Protein AF-A0A3C0WEZ3-F1 (afdb_monomer_lite)

Structure (mmCIF, N/CA/C/O backbone):
data_AF-A0A3C0WEZ3-F1
#
_entry.id   AF-A0A3C0WEZ3-F1
#
loop_
_atom_site.group_PDB
_atom_site.id
_atom_site.type_symbol
_atom_site.label_atom_id
_atom_site.label_alt_id
_atom_site.label_comp_id
_atom_site.label_asym_id
_atom_site.label_entity_id
_atom_site.label_seq_id
_atom_site.pdbx_PDB_ins_code
_atom_site.Cartn_x
_atom_site.Cartn_y
_atom_site.Cartn_z
_atom_site.occupancy
_atom_site.B_iso_or_equiv
_atom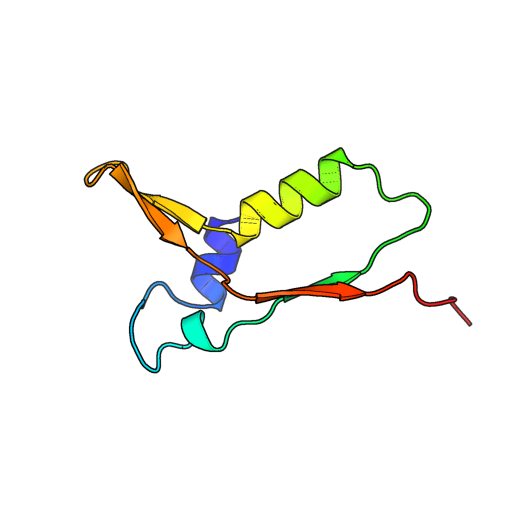_site.auth_seq_id
_atom_site.auth_comp_id
_atom_site.auth_asym_id
_atom_site.auth_atom_id
_atom_site.pdbx_PDB_model_num
ATOM 1 N N . MET A 1 1 ? -7.583 -7.404 -4.461 1.00 59.75 1 MET A N 1
ATOM 2 C CA . MET A 1 1 ? -6.249 -7.353 -3.826 1.00 59.75 1 MET A CA 1
ATOM 3 C C . MET A 1 1 ? -6.314 -6.770 -2.418 1.00 59.75 1 MET A C 1
ATOM 5 O O . MET A 1 1 ? -6.150 -7.532 -1.487 1.00 59.75 1 MET A O 1
ATOM 9 N N . ASN A 1 2 ? -6.666 -5.493 -2.227 1.00 71.19 2 ASN A N 1
ATOM 10 C CA . ASN A 1 2 ? -6.711 -4.864 -0.894 1.00 71.19 2 ASN A CA 1
ATOM 11 C C . ASN A 1 2 ? -7.579 -5.614 0.152 1.00 71.19 2 ASN A C 1
ATOM 13 O O . ASN A 1 2 ? -7.119 -5.855 1.261 1.00 71.19 2 ASN A O 1
ATOM 17 N N . ARG A 1 3 ? -8.771 -6.103 -0.230 1.00 73.81 3 ARG A N 1
ATOM 18 C CA . ARG A 1 3 ? -9.637 -6.916 0.653 1.00 73.81 3 ARG A CA 1
ATOM 19 C C . ARG A 1 3 ? -8.976 -8.208 1.156 1.00 73.81 3 ARG A C 1
ATOM 21 O O . ARG A 1 3 ? -9.231 -8.611 2.279 1.00 73.81 3 ARG A O 1
ATOM 28 N N . TYR A 1 4 ? -8.151 -8.849 0.330 1.00 78.25 4 TYR A N 1
ATOM 29 C CA . TYR A 1 4 ? -7.447 -10.076 0.714 1.00 78.25 4 TYR A CA 1
ATOM 30 C C . TYR A 1 4 ? -6.390 -9.774 1.784 1.00 78.25 4 TYR A C 1
ATOM 32 O O . TYR A 1 4 ? -6.336 -10.436 2.808 1.00 78.25 4 TYR A O 1
ATOM 40 N N . ILE A 1 5 ? -5.633 -8.690 1.605 1.00 75.25 5 ILE A N 1
ATOM 41 C CA . ILE A 1 5 ? -4.614 -8.254 2.571 1.00 75.25 5 ILE A CA 1
ATOM 42 C C . ILE A 1 5 ? -5.254 -7.872 3.917 1.00 75.25 5 ILE A C 1
ATOM 44 O O . ILE A 1 5 ? -4.721 -8.187 4.972 1.00 75.25 5 ILE A O 1
ATOM 48 N N . GLN A 1 6 ? -6.440 -7.260 3.892 1.00 76.06 6 GLN A N 1
ATOM 49 C CA . GLN A 1 6 ? -7.207 -6.962 5.1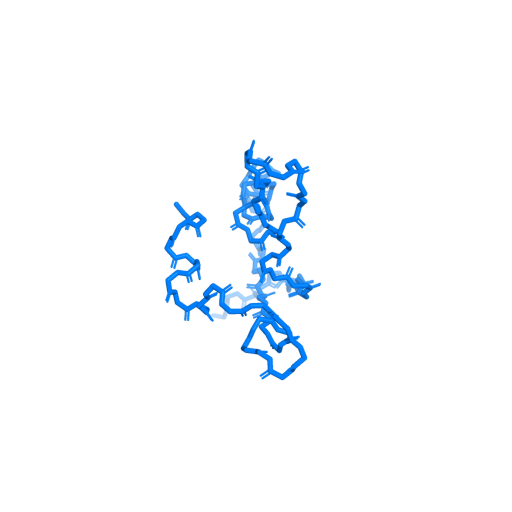07 1.00 76.06 6 GLN A CA 1
ATOM 50 C C . GLN A 1 6 ? -7.672 -8.214 5.863 1.00 76.06 6 GLN A C 1
ATOM 52 O O . GLN A 1 6 ? -7.782 -8.173 7.084 1.00 76.06 6 GLN A O 1
ATOM 57 N N . GLN A 1 7 ? -7.963 -9.311 5.161 1.00 78.44 7 GLN A N 1
ATOM 58 C CA . GLN A 1 7 ? -8.347 -10.574 5.799 1.00 78.44 7 GLN A CA 1
ATOM 59 C C . GLN A 1 7 ? -7.158 -11.242 6.492 1.00 78.44 7 GLN A C 1
ATOM 61 O O . GLN A 1 7 ? -7.335 -11.799 7.568 1.00 78.44 7 GLN A O 1
ATOM 66 N N . GLU A 1 8 ? -5.965 -11.136 5.906 1.00 78.50 8 GLU A N 1
ATOM 67 C CA . GLU A 1 8 ? -4.738 -11.706 6.470 1.00 78.50 8 GLU A CA 1
ATOM 68 C C . GLU A 1 8 ? -4.225 -10.921 7.688 1.00 78.50 8 GLU A C 1
ATOM 70 O O . GLU A 1 8 ? -3.794 -11.516 8.670 1.00 78.50 8 GLU A O 1
ATOM 75 N N . ILE A 1 9 ? -4.281 -9.584 7.647 1.00 73.88 9 ILE A N 1
ATOM 76 C CA . ILE A 1 9 ? -3.750 -8.715 8.719 1.00 73.88 9 ILE A CA 1
ATOM 77 C C . ILE A 1 9 ? -4.793 -8.462 9.821 1.00 73.88 9 ILE A C 1
ATOM 79 O O . ILE A 1 9 ? -4.443 -8.181 10.968 1.00 73.88 9 ILE A O 1
ATOM 83 N N . GLY A 1 10 ? -6.079 -8.577 9.487 1.00 70.69 10 GLY A N 1
ATOM 84 C CA . GLY A 1 10 ? -7.182 -8.168 10.348 1.00 70.69 10 GLY A CA 1
ATOM 85 C C . GLY A 1 10 ? -7.539 -6.686 10.183 1.00 70.69 10 GLY A C 1
ATOM 86 O O . GLY A 1 10 ? -6.760 -5.865 9.695 1.00 70.69 10 GLY A O 1
ATOM 87 N N . LEU A 1 11 ? -8.771 -6.344 10.568 1.00 68.88 11 LEU A N 1
ATOM 88 C CA . LEU A 1 11 ? -9.306 -4.979 10.470 1.00 68.88 11 LEU A CA 1
ATOM 89 C C . LEU A 1 11 ? -9.114 -4.162 11.755 1.00 68.88 11 LEU A C 1
ATOM 91 O O . LEU A 1 11 ? -9.308 -2.945 11.721 1.00 68.88 11 LEU A O 1
ATOM 95 N N . ASP A 1 12 ? -8.719 -4.810 12.853 1.00 68.50 12 ASP A N 1
ATOM 96 C CA . ASP A 1 12 ? -8.523 -4.172 14.151 1.00 68.50 12 ASP A CA 1
AT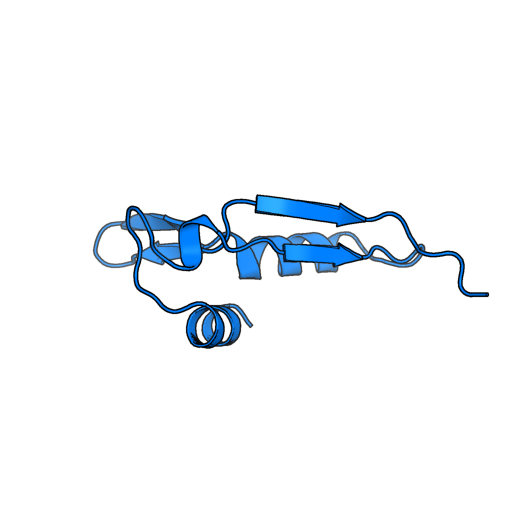OM 97 C C . ASP A 1 12 ? -7.351 -3.187 14.073 1.00 68.50 12 ASP A C 1
ATOM 99 O O . ASP A 1 12 ? -6.203 -3.563 13.837 1.00 68.50 12 ASP A O 1
ATOM 103 N N . GLY A 1 13 ? -7.658 -1.898 14.216 1.00 63.19 13 GLY A N 1
ATOM 104 C CA . GLY A 1 13 ? -6.682 -0.815 14.273 1.00 63.19 13 GLY A CA 1
ATOM 105 C C . GLY A 1 13 ? -6.622 -0.234 15.680 1.00 63.19 13 GLY A C 1
ATOM 106 O O . GLY A 1 13 ? -7.659 0.061 16.273 1.00 63.19 13 GLY A O 1
ATOM 107 N N . GLY A 1 14 ? -5.416 -0.071 16.217 1.00 65.00 14 GLY A N 1
ATOM 108 C CA . GLY A 1 14 ? -5.186 0.513 17.538 1.00 65.00 14 GLY A CA 1
ATOM 109 C C . GLY A 1 14 ? -3.838 0.101 18.141 1.00 65.00 14 GLY A C 1
ATOM 110 O O . GLY A 1 14 ? -3.159 -0.757 17.572 1.00 65.00 14 GLY A O 1
ATOM 111 N N . PRO A 1 15 ? -3.446 0.691 19.283 1.00 57.59 15 PRO A N 1
ATOM 112 C CA . PRO A 1 15 ? -2.189 0.365 19.955 1.00 57.59 15 PRO A CA 1
ATOM 113 C C . PRO A 1 15 ? -2.111 -1.131 20.297 1.00 57.59 15 PRO A C 1
ATOM 115 O O . PRO A 1 15 ? -3.006 -1.660 20.958 1.00 57.59 15 PRO A O 1
ATOM 118 N N . GLY A 1 16 ? -1.060 -1.815 19.842 1.00 66.38 16 GLY A N 1
ATOM 119 C CA . GLY A 1 16 ? -0.861 -3.258 20.021 1.00 66.38 16 GLY A CA 1
ATOM 120 C C . GLY A 1 16 ? -1.575 -4.149 18.997 1.00 66.38 16 GLY A C 1
ATOM 121 O O . GLY A 1 16 ? -1.557 -5.372 19.141 1.00 66.38 16 GLY A O 1
ATOM 122 N N . SER A 1 17 ? -2.205 -3.571 17.970 1.00 71.25 17 SER A N 1
ATOM 123 C CA . SER A 1 17 ? -2.807 -4.339 16.873 1.00 71.25 17 SER A CA 1
ATOM 124 C C . SER A 1 17 ? -1.747 -4.934 15.940 1.00 71.25 17 SER A C 1
ATOM 126 O O . SER A 1 17 ? -0.670 -4.368 15.750 1.00 71.25 17 SER A O 1
ATOM 128 N N . ALA A 1 18 ? -2.081 -6.049 15.281 1.00 69.19 18 ALA A N 1
ATOM 129 C CA . ALA A 1 18 ? -1.229 -6.660 14.253 1.00 69.19 18 ALA A CA 1
ATOM 130 C C . ALA A 1 18 ? -0.903 -5.694 13.096 1.00 69.19 18 ALA A C 1
ATOM 132 O O . ALA A 1 18 ? 0.098 -5.852 12.406 1.00 69.19 18 ALA A O 1
ATOM 133 N N . ARG A 1 19 ? -1.732 -4.665 12.908 1.00 70.81 19 ARG A N 1
ATOM 134 C CA . ARG A 1 19 ? -1.583 -3.622 11.895 1.00 70.81 19 ARG A CA 1
ATOM 135 C C . ARG A 1 19 ? -0.428 -2.654 12.179 1.00 70.81 19 ARG A C 1
ATOM 137 O O . ARG A 1 19 ? 0.221 -2.208 11.242 1.00 70.81 19 ARG A O 1
ATOM 144 N N . GLU A 1 20 ? -0.150 -2.367 13.452 1.00 71.06 20 GLU A N 1
ATOM 145 C CA . GLU A 1 20 ? 0.955 -1.489 13.885 1.00 71.06 20 GLU A CA 1
ATOM 146 C C . GLU A 1 20 ? 2.328 -2.139 13.642 1.00 71.06 20 GLU A C 1
ATOM 148 O O . GLU A 1 20 ? 3.325 -1.475 13.347 1.00 71.06 20 GLU A O 1
ATOM 153 N N . THR A 1 21 ? 2.384 -3.468 13.742 1.00 74.62 21 THR A N 1
ATOM 154 C CA . THR A 1 21 ? 3.605 -4.255 13.531 1.00 74.62 21 THR A CA 1
ATOM 155 C C . THR A 1 21 ? 3.706 -4.849 12.129 1.00 74.62 21 THR A C 1
ATOM 157 O O . THR A 1 21 ? 4.752 -5.401 11.789 1.00 74.62 21 THR A O 1
ATOM 160 N N . ALA A 1 22 ? 2.660 -4.724 11.308 1.00 77.06 22 ALA A N 1
ATOM 161 C CA . ALA A 1 22 ? 2.655 -5.221 9.943 1.00 77.06 22 ALA A CA 1
ATOM 162 C C . ALA A 1 22 ? 3.686 -4.470 9.091 1.00 77.06 22 ALA A C 1
ATOM 164 O O . ALA A 1 22 ? 3.649 -3.246 8.948 1.00 77.06 22 ALA A O 1
ATOM 165 N N . GLU A 1 23 ? 4.586 -5.231 8.479 1.00 78.88 23 GLU A N 1
ATOM 166 C CA . GLU A 1 23 ? 5.566 -4.739 7.519 1.00 78.88 23 GLU A CA 1
ATOM 167 C C . GLU A 1 23 ? 5.393 -5.509 6.213 1.00 78.88 23 GLU A C 1
ATOM 169 O O . GLU A 1 23 ? 5.176 -6.722 6.222 1.00 78.88 23 GLU A O 1
ATOM 174 N N . ILE A 1 24 ? 5.496 -4.806 5.084 1.00 80.56 24 ILE A N 1
ATOM 175 C CA . ILE A 1 24 ? 5.556 -5.453 3.775 1.00 80.56 24 ILE A CA 1
ATOM 176 C C . ILE A 1 24 ? 6.863 -5.123 3.071 1.00 80.56 24 ILE A C 1
ATOM 178 O O . ILE A 1 24 ? 7.288 -3.966 2.996 1.00 80.56 24 ILE A O 1
ATOM 182 N N . GLU A 1 25 ? 7.482 -6.165 2.532 1.00 79.38 25 GLU A N 1
ATOM 183 C CA . GLU A 1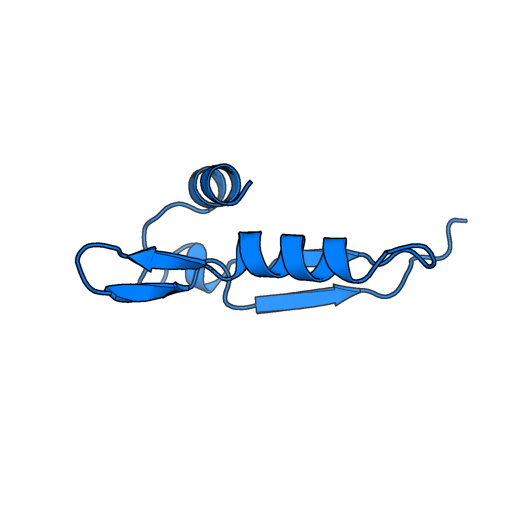 25 ? 8.642 -6.060 1.665 1.00 79.38 25 GLU A CA 1
ATOM 184 C C . GLU A 1 25 ? 8.202 -6.237 0.210 1.00 79.38 25 GLU A C 1
ATOM 186 O O . GLU A 1 25 ? 7.543 -7.218 -0.140 1.00 79.38 25 GLU A O 1
ATOM 191 N N . ILE A 1 26 ? 8.557 -5.273 -0.637 1.00 77.94 26 ILE A N 1
ATOM 192 C CA . ILE A 1 26 ? 8.287 -5.321 -2.074 1.00 77.94 26 ILE A CA 1
ATOM 193 C C . ILE A 1 26 ? 9.625 -5.498 -2.791 1.00 77.94 26 ILE A C 1
ATOM 195 O O . ILE A 1 26 ? 10.446 -4.579 -2.813 1.00 77.94 26 ILE A O 1
ATOM 199 N N . GLY A 1 27 ? 9.822 -6.681 -3.377 1.00 71.56 27 GLY A N 1
ATOM 200 C CA . GLY A 1 27 ? 10.974 -6.986 -4.223 1.00 71.56 27 GLY A CA 1
ATOM 201 C C . GLY A 1 27 ? 10.810 -6.386 -5.617 1.00 71.56 27 GLY A C 1
ATOM 202 O O . GLY A 1 27 ? 9.734 -6.476 -6.215 1.00 71.56 27 GLY A O 1
ATOM 203 N N . PHE A 1 28 ? 11.867 -5.755 -6.123 1.00 71.25 28 PHE A N 1
ATOM 204 C CA . PHE A 1 28 ? 11.872 -5.143 -7.449 1.00 71.25 28 PHE A CA 1
ATOM 205 C C . PHE A 1 28 ? 12.578 -6.035 -8.465 1.00 71.25 28 PHE A C 1
ATOM 207 O O . PHE A 1 28 ? 13.636 -6.585 -8.190 1.00 71.25 28 PHE A O 1
ATOM 214 N N . ASP A 1 29 ? 11.991 -6.134 -9.652 1.00 72.81 29 ASP A N 1
ATOM 215 C CA . ASP A 1 29 ? 12.610 -6.714 -10.843 1.00 72.81 29 ASP A CA 1
ATOM 216 C C . ASP A 1 29 ? 13.115 -5.563 -11.733 1.00 72.81 29 ASP A C 1
ATOM 218 O O . ASP A 1 29 ? 12.503 -4.490 -11.775 1.00 72.81 29 ASP A O 1
ATOM 222 N N . PHE A 1 30 ? 14.206 -5.773 -12.469 1.00 64.12 30 PHE A N 1
ATOM 223 C CA . PHE A 1 30 ? 14.701 -4.837 -13.482 1.00 64.12 30 PHE A CA 1
ATOM 224 C C . PHE A 1 30 ? 13.643 -4.466 -14.534 1.00 64.12 30 PHE A C 1
ATOM 226 O O . PHE A 1 30 ? 13.644 -3.344 -15.040 1.00 64.12 30 PHE A O 1
ATOM 233 N N . ASN A 1 31 ? 12.704 -5.367 -14.831 1.00 74.06 31 ASN A N 1
ATOM 234 C CA . ASN A 1 31 ? 11.586 -5.133 -15.747 1.00 74.06 31 ASN A CA 1
ATOM 235 C C . ASN A 1 31 ? 10.304 -4.632 -15.058 1.00 74.06 31 ASN A C 1
ATOM 237 O O . ASN A 1 31 ? 9.251 -4.525 -15.704 1.00 74.06 31 ASN A O 1
ATOM 241 N N . LEU A 1 32 ? 10.344 -4.320 -13.758 1.00 73.69 32 LEU A N 1
ATOM 242 C CA . LEU A 1 32 ? 9.158 -3.893 -13.025 1.00 73.69 32 LEU A CA 1
ATOM 243 C C . LEU A 1 32 ? 8.668 -2.528 -13.530 1.00 73.69 32 LEU A C 1
ATOM 245 O O . LEU A 1 32 ? 9.282 -1.483 -13.317 1.00 73.69 32 LEU A O 1
ATOM 249 N N . LYS A 1 33 ? 7.506 -2.520 -14.193 1.00 72.75 33 LYS A N 1
ATOM 250 C CA . LYS A 1 33 ? 6.891 -1.273 -14.669 1.00 72.75 33 LYS A CA 1
ATOM 251 C C . LYS A 1 33 ? 6.306 -0.484 -13.500 1.00 72.75 33 LYS A C 1
ATOM 253 O O . LYS A 1 33 ? 5.580 -1.045 -12.679 1.00 72.75 33 LYS A O 1
ATOM 258 N N . TYR A 1 34 ? 6.505 0.833 -13.520 1.00 67.00 34 TYR A N 1
ATOM 259 C CA . TYR A 1 34 ? 6.003 1.792 -12.527 1.00 67.00 34 TYR A CA 1
ATOM 260 C C . TYR A 1 34 ? 4.526 1.587 -12.135 1.00 67.00 34 TYR A C 1
ATOM 262 O O . TYR A 1 34 ? 4.170 1.663 -10.962 1.00 67.00 34 TYR A O 1
ATOM 270 N N . THR A 1 35 ? 3.657 1.250 -13.094 1.00 73.19 35 TH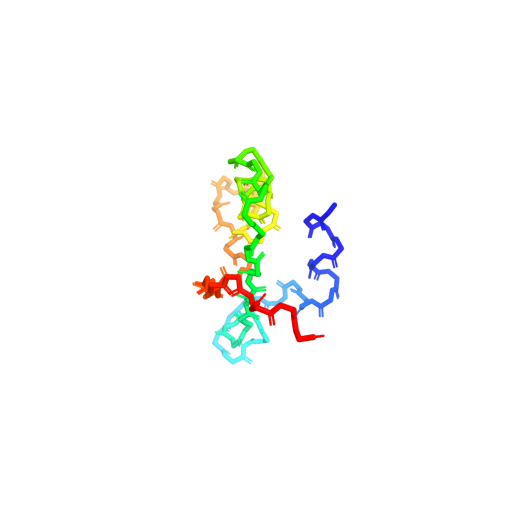R A N 1
ATOM 271 C CA . THR A 1 35 ? 2.225 1.012 -12.845 1.00 73.19 35 THR A CA 1
ATOM 272 C C . THR A 1 35 ? 1.963 -0.117 -11.840 1.00 73.19 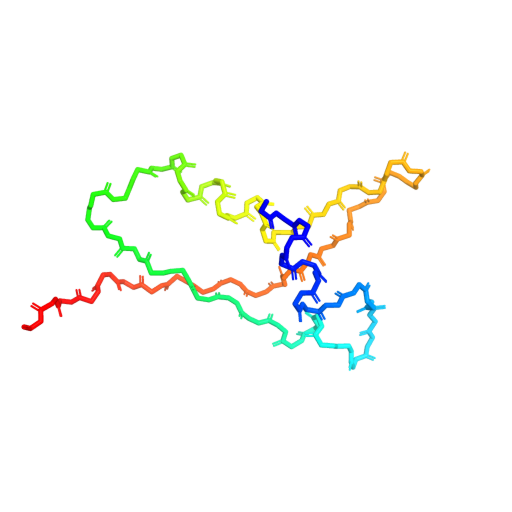35 THR A C 1
ATOM 274 O O . THR A 1 35 ? 1.031 -0.018 -11.044 1.00 73.19 35 THR A O 1
ATOM 277 N N . HIS A 1 36 ? 2.791 -1.166 -11.826 1.00 78.62 36 HIS A N 1
ATOM 278 C CA . HIS A 1 36 ? 2.639 -2.282 -10.885 1.00 78.62 36 HIS A CA 1
ATOM 279 C C . HIS A 1 36 ? 3.041 -1.880 -9.464 1.00 78.62 36 HIS A C 1
ATOM 281 O O . HIS A 1 36 ? 2.382 -2.281 -8.508 1.00 78.62 36 HIS A O 1
ATOM 287 N N . VAL A 1 37 ? 4.054 -1.021 -9.330 1.00 78.25 37 VAL A N 1
ATOM 288 C CA . VAL A 1 37 ? 4.501 -0.473 -8.041 1.00 78.25 37 VAL A CA 1
ATOM 289 C C . VAL A 1 37 ? 3.396 0.358 -7.404 1.00 78.25 37 VAL A C 1
ATOM 291 O O . VAL A 1 37 ? 3.034 0.134 -6.252 1.00 78.25 37 VAL A O 1
ATOM 294 N N . ILE A 1 38 ? 2.807 1.279 -8.170 1.00 81.00 38 ILE A N 1
ATOM 295 C CA . ILE A 1 38 ? 1.715 2.124 -7.678 1.00 81.00 38 ILE A CA 1
ATOM 296 C C . ILE A 1 38 ? 0.496 1.282 -7.303 1.00 81.00 38 ILE A C 1
ATOM 298 O O . ILE A 1 38 ? -0.128 1.543 -6.276 1.00 81.00 38 ILE A O 1
ATOM 302 N N . GLY A 1 39 ? 0.179 0.243 -8.080 1.00 81.25 39 GLY A N 1
ATOM 303 C CA . GLY A 1 39 ? -0.897 -0.688 -7.746 1.00 81.25 39 GLY A CA 1
ATOM 304 C C . GLY A 1 39 ? -0.642 -1.443 -6.439 1.00 81.25 39 GLY A C 1
ATOM 305 O O . GLY A 1 39 ? -1.543 -1.535 -5.606 1.00 81.25 39 GLY A O 1
ATOM 306 N N . ALA A 1 40 ? 0.584 -1.931 -6.232 1.00 80.00 40 ALA A N 1
ATOM 307 C CA . ALA A 1 40 ? 0.981 -2.630 -5.013 1.00 80.00 40 ALA A CA 1
ATOM 308 C C . ALA A 1 40 ? 0.916 -1.711 -3.787 1.00 80.00 40 ALA A C 1
ATOM 310 O O . ALA A 1 40 ? 0.256 -2.063 -2.813 1.00 80.00 40 ALA A O 1
ATOM 311 N N . ILE A 1 41 ? 1.503 -0.510 -3.871 1.00 81.81 41 ILE A N 1
ATOM 312 C CA . ILE A 1 41 ? 1.449 0.507 -2.809 1.00 81.81 41 ILE A CA 1
ATOM 313 C C . ILE A 1 41 ? -0.008 0.842 -2.486 1.00 81.81 41 ILE A C 1
ATOM 315 O O . ILE A 1 41 ? -0.434 0.721 -1.343 1.00 81.81 41 ILE A O 1
ATOM 319 N N . THR A 1 42 ? -0.816 1.157 -3.500 1.00 82.62 42 THR A N 1
ATOM 320 C CA . THR A 1 42 ? -2.240 1.478 -3.314 1.00 82.62 42 THR A CA 1
ATOM 321 C C . THR A 1 42 ? -3.001 0.336 -2.637 1.00 82.62 42 THR A C 1
ATOM 323 O O . THR A 1 42 ? -3.872 0.573 -1.803 1.00 82.62 42 THR A O 1
ATOM 326 N N . ALA A 1 43 ? -2.669 -0.917 -2.959 1.00 80.69 43 ALA A N 1
ATOM 327 C CA . ALA A 1 43 ? -3.306 -2.078 -2.355 1.00 80.69 43 ALA A CA 1
ATOM 328 C C . ALA A 1 43 ? -2.951 -2.270 -0.871 1.00 80.69 43 ALA A C 1
ATOM 330 O O . ALA A 1 43 ? -3.747 -2.894 -0.169 1.00 80.69 43 ALA A O 1
ATOM 331 N N . VAL A 1 44 ? -1.819 -1.739 -0.394 1.00 80.56 44 VAL A N 1
ATOM 332 C CA . VAL A 1 44 ? -1.337 -1.902 0.992 1.00 80.56 44 VAL A CA 1
ATOM 333 C C . VAL A 1 44 ? -1.421 -0.637 1.841 1.00 80.56 44 VAL A C 1
ATOM 335 O O . VAL A 1 44 ? -1.386 -0.736 3.061 1.00 80.56 44 VAL A O 1
ATOM 338 N N . SER A 1 45 ? -1.569 0.547 1.242 1.00 78.06 45 SER A N 1
ATOM 339 C CA . SER A 1 45 ? -1.587 1.808 1.992 1.00 78.06 45 SER A CA 1
ATOM 340 C C . SER A 1 45 ? -2.846 1.990 2.831 1.00 78.06 45 SER A C 1
ATOM 342 O O . SER A 1 45 ? -2.766 2.551 3.916 1.00 78.06 45 SER A O 1
ATOM 344 N N . GLY A 1 46 ? -4.010 1.521 2.376 1.00 77.00 46 GLY A N 1
ATOM 345 C CA . GLY A 1 46 ? -5.260 1.686 3.120 1.00 77.00 46 GLY A CA 1
ATOM 346 C C . GLY A 1 46 ? -6.469 1.973 2.246 1.00 77.00 46 GLY A C 1
ATOM 347 O O . GLY A 1 46 ? -6.377 2.051 1.023 1.00 77.00 46 GLY A O 1
ATOM 348 N N . THR A 1 47 ? -7.624 2.128 2.887 1.00 78.88 47 THR A N 1
ATOM 349 C CA . THR A 1 47 ? -8.885 2.460 2.210 1.00 78.88 47 THR A CA 1
ATOM 350 C C . THR A 1 47 ? -9.518 3.681 2.835 1.00 78.88 47 THR A C 1
ATOM 352 O O . THR A 1 47 ? -9.448 3.873 4.047 1.00 78.88 47 THR A O 1
ATOM 355 N N . LYS A 1 48 ? -10.192 4.480 2.012 1.00 81.38 48 LYS A N 1
ATOM 356 C CA . LYS A 1 48 ? -11.041 5.559 2.503 1.00 81.38 48 LYS A CA 1
ATOM 357 C C . LYS A 1 48 ? -12.354 4.979 3.033 1.00 81.38 48 LYS A C 1
ATOM 359 O O . LYS A 1 48 ? -13.052 4.285 2.291 1.00 81.38 48 LYS A O 1
ATOM 364 N N . ASP A 1 49 ? -12.692 5.268 4.284 1.00 79.75 49 ASP A N 1
ATOM 365 C CA . ASP A 1 49 ? -14.015 4.995 4.838 1.00 79.75 49 ASP A CA 1
ATOM 366 C C . ASP A 1 49 ? -15.025 5.915 4.136 1.00 79.75 49 ASP A C 1
ATOM 368 O O . ASP A 1 49 ? -14.928 7.142 4.184 1.00 79.75 49 ASP A O 1
ATOM 372 N N . GLN A 1 50 ? -15.988 5.331 3.424 1.00 81.56 50 GLN A N 1
ATOM 373 C CA . GLN A 1 50 ? -16.981 6.100 2.667 1.00 81.56 50 GLN A CA 1
ATOM 374 C C . GLN A 1 50 ? -17.992 6.826 3.564 1.00 81.56 50 GLN A C 1
ATOM 376 O O . GLN A 1 50 ? -18.632 7.775 3.117 1.00 81.56 50 GLN A O 1
ATOM 381 N N . ARG A 1 51 ? -18.141 6.395 4.818 1.00 82.19 51 ARG A N 1
ATOM 382 C CA . ARG A 1 51 ? -19.072 6.953 5.796 1.00 82.19 51 ARG A CA 1
ATOM 383 C C . ARG A 1 51 ? -18.438 8.096 6.583 1.00 82.19 51 ARG A C 1
ATOM 385 O O . ARG A 1 51 ? -19.100 9.106 6.791 1.00 82.19 51 ARG A O 1
ATOM 392 N N . THR A 1 52 ? -17.181 7.953 7.006 1.00 84.25 52 THR A N 1
ATOM 393 C CA . THR A 1 52 ? -16.475 8.993 7.785 1.00 84.25 52 THR A CA 1
ATOM 394 C C . THR A 1 52 ? -15.586 9.895 6.928 1.00 84.25 52 THR A C 1
ATOM 396 O O . THR A 1 52 ? -15.166 10.950 7.388 1.00 84.25 52 THR A O 1
ATOM 399 N N . ASN A 1 53 ? -15.342 9.533 5.662 1.00 82.00 53 ASN A N 1
ATOM 400 C CA . ASN A 1 53 ? -14.354 10.152 4.768 1.00 82.00 53 ASN A CA 1
ATOM 401 C C . ASN A 1 53 ? -12.896 10.068 5.253 1.00 82.00 53 ASN A C 1
ATOM 403 O O . ASN A 1 53 ? -12.020 10.669 4.626 1.00 82.00 53 ASN A O 1
ATOM 407 N N . GLU A 1 54 ? -12.612 9.301 6.301 1.00 80.50 54 GLU A N 1
ATOM 408 C CA . GLU A 1 54 ? -11.267 9.143 6.848 1.00 80.50 54 GLU A CA 1
ATOM 409 C C . GLU A 1 54 ? -10.461 8.106 6.062 1.00 80.50 54 GLU A C 1
ATOM 411 O O . GLU A 1 54 ? -11.006 7.175 5.466 1.00 80.50 54 GLU A O 1
ATOM 416 N N . ILE A 1 55 ? -9.138 8.262 6.050 1.00 78.38 55 ILE A N 1
ATOM 417 C CA . ILE A 1 55 ? -8.235 7.246 5.509 1.00 78.38 55 ILE A CA 1
ATOM 418 C C . ILE A 1 55 ? -7.918 6.262 6.632 1.00 78.38 55 ILE A C 1
ATOM 420 O O . ILE A 1 55 ? -7.404 6.664 7.670 1.00 78.38 55 ILE A O 1
ATOM 424 N N . LEU A 1 56 ? -8.196 4.978 6.404 1.00 77.56 56 LEU A N 1
ATOM 425 C CA . LEU A 1 56 ? -7.824 3.888 7.302 1.00 77.56 56 LEU A CA 1
ATOM 426 C C . LEU A 1 56 ? -6.509 3.260 6.795 1.00 77.56 56 LEU A C 1
ATOM 428 O O . LEU A 1 56 ? -6.566 2.441 5.867 1.00 77.56 56 LEU A O 1
ATOM 432 N N . PRO A 1 57 ? -5.336 3.625 7.351 1.00 75.12 57 PRO A N 1
ATOM 433 C CA . PRO A 1 57 ? -4.024 3.201 6.841 1.00 75.12 57 PRO A CA 1
ATOM 434 C C . PRO A 1 57 ? -3.788 1.712 7.098 1.00 75.12 57 PRO A C 1
ATOM 436 O O . PRO A 1 57 ? -3.922 1.300 8.236 1.00 75.12 57 PRO A O 1
ATOM 439 N N . LEU A 1 58 ? -3.550 0.862 6.089 1.00 76.56 58 LEU A N 1
ATOM 440 C CA . LEU A 1 58 ? -3.508 -0.613 6.238 1.00 76.56 58 LEU A CA 1
ATOM 441 C C . LEU A 1 58 ? -2.141 -1.154 6.665 1.00 76.56 58 LEU A C 1
ATOM 443 O O . LEU A 1 58 ? -2.083 -1.927 7.611 1.00 76.56 58 LEU A O 1
ATOM 447 N N . ILE A 1 59 ? -1.069 -0.745 6.001 1.00 78.56 59 ILE A N 1
ATOM 448 C CA . ILE A 1 59 ? 0.305 -1.059 6.393 1.00 78.56 59 ILE A CA 1
ATOM 449 C C . ILE A 1 59 ? 1.051 0.262 6.517 1.00 78.56 59 ILE A C 1
ATOM 451 O O . ILE A 1 59 ? 1.084 1.048 5.569 1.00 78.56 59 ILE A O 1
ATOM 455 N N . GLU A 1 60 ? 1.649 0.509 7.679 1.00 73.06 60 GLU A N 1
ATOM 456 C CA . GLU A 1 60 ? 2.368 1.761 7.945 1.00 73.06 60 GLU A CA 1
ATOM 457 C C . GLU A 1 60 ? 3.825 1.716 7.474 1.00 73.06 60 GLU A C 1
ATOM 459 O O . GLU A 1 60 ? 4.445 2.752 7.234 1.00 73.06 60 GLU A O 1
ATOM 464 N N . LYS A 1 61 ? 4.375 0.511 7.295 1.00 80.50 61 LYS A N 1
ATOM 465 C CA . LYS A 1 61 ? 5.785 0.296 6.977 1.00 80.50 61 LYS A CA 1
ATOM 466 C C . LYS A 1 61 ? 5.951 -0.517 5.697 1.00 80.50 61 LYS A C 1
ATOM 468 O O . LYS A 1 61 ? 5.690 -1.719 5.654 1.00 80.50 61 LYS A O 1
ATOM 473 N N . VAL A 1 62 ? 6.430 0.156 4.654 1.00 80.06 62 VAL A N 1
ATOM 474 C CA . VAL A 1 62 ? 6.746 -0.448 3.353 1.00 80.06 62 VAL A CA 1
ATOM 475 C C . VAL A 1 62 ? 8.254 -0.388 3.137 1.00 80.06 62 VAL A C 1
ATOM 477 O O . VAL A 1 62 ? 8.836 0.699 3.137 1.00 80.06 62 VAL A O 1
ATOM 480 N N . ARG A 1 63 ? 8.892 -1.547 2.943 1.00 80.50 63 ARG A N 1
ATOM 481 C CA . ARG A 1 63 ? 10.321 -1.653 2.628 1.00 80.50 63 ARG A CA 1
ATOM 482 C C . ARG A 1 63 ? 10.512 -2.055 1.170 1.00 80.50 63 ARG A C 1
ATOM 484 O O . ARG A 1 63 ? 9.913 -3.013 0.689 1.00 80.50 63 ARG A O 1
ATOM 491 N N . PHE A 1 64 ? 11.391 -1.330 0.491 1.00 77.50 64 PHE A N 1
ATOM 492 C CA . PHE A 1 64 ? 11.828 -1.641 -0.864 1.00 77.50 64 PHE A CA 1
ATOM 493 C C . PHE A 1 64 ? 13.117 -2.448 -0.788 1.00 77.50 64 PHE A C 1
ATOM 495 O O . PHE A 1 64 ? 14.093 -1.970 -0.204 1.00 77.50 64 PHE A O 1
ATOM 502 N N . THR A 1 65 ? 13.126 -3.650 -1.360 1.00 79.38 65 THR A N 1
ATOM 503 C CA . THR A 1 65 ? 14.358 -4.426 -1.512 1.00 79.38 65 THR A CA 1
ATOM 504 C C . THR A 1 65 ? 14.863 -4.367 -2.949 1.00 79.38 65 THR A C 1
ATOM 506 O O . THR A 1 65 ? 14.066 -4.434 -3.892 1.00 79.38 65 THR A O 1
ATOM 509 N N . PRO A 1 66 ? 16.186 -4.189 -3.135 1.00 67.62 66 PRO A N 1
ATOM 510 C CA . PRO A 1 66 ? 16.783 -4.221 -4.460 1.00 67.62 66 PRO A CA 1
ATOM 511 C C . PRO A 1 66 ? 16.558 -5.596 -5.111 1.00 67.62 66 PRO A C 1
ATOM 513 O O . PRO A 1 66 ? 16.332 -6.578 -4.392 1.00 67.62 66 PRO A O 1
ATOM 516 N N . PRO A 1 67 ? 16.629 -5.677 -6.453 1.00 67.25 67 PRO A N 1
ATOM 517 C CA . PRO A 1 67 ? 16.587 -6.951 -7.154 1.00 67.25 67 PRO A CA 1
ATOM 518 C C . PRO A 1 67 ? 17.634 -7.889 -6.561 1.00 67.25 67 PRO A C 1
ATOM 520 O O . PRO A 1 67 ? 18.794 -7.505 -6.403 1.00 67.25 67 PRO A O 1
ATOM 523 N N . ARG A 1 68 ? 17.218 -9.100 -6.191 1.00 67.94 68 ARG A N 1
ATOM 524 C CA . ARG A 1 68 ? 18.169 -10.149 -5.827 1.00 67.94 68 ARG A CA 1
ATOM 525 C C . ARG A 1 68 ? 18.816 -10.606 -7.130 1.00 67.94 68 ARG A C 1
ATOM 527 O O . ARG A 1 68 ? 18.094 -10.865 -8.090 1.00 67.94 68 ARG A O 1
ATOM 534 N N . GLU A 1 69 ? 20.144 -10.654 -7.180 1.00 60.72 69 GLU A N 1
ATOM 535 C CA . GLU A 1 69 ? 20.824 -11.382 -8.250 1.00 60.72 69 GLU A CA 1
ATOM 536 C C . GLU A 1 69 ? 20.375 -12.844 -8.120 1.00 60.72 69 GLU A C 1
ATOM 538 O O . GLU A 1 69 ? 20.556 -13.457 -7.068 1.00 60.72 69 GLU A O 1
ATOM 543 N N . GLU A 1 70 ? 19.658 -13.353 -9.121 1.00 59.53 70 GLU A N 1
ATOM 544 C CA . GLU A 1 70 ? 19.367 -14.782 -9.210 1.00 59.53 70 GLU A CA 1
ATOM 545 C C . GLU A 1 70 ? 20.714 -15.495 -9.429 1.00 59.53 70 GLU A C 1
ATOM 547 O O . GLU A 1 70 ? 21.354 -15.273 -10.458 1.00 59.53 70 GLU A O 1
ATOM 552 N N . GLU A 1 71 ? 21.174 -16.269 -8.437 1.00 49.50 71 GLU A N 1
ATOM 553 C CA . GLU A 1 71 ? 22.293 -17.221 -8.585 1.00 49.50 71 GLU A CA 1
ATOM 554 C C . GLU A 1 71 ? 21.884 -18.442 -9.420 1.00 49.50 71 GLU A C 1
ATOM 556 O O . GLU A 1 71 ? 20.773 -18.981 -9.189 1.00 49.50 71 GLU A O 1
#

Secondary structure (DSSP, 8-state):
-HHHHHHHH-S--STT-HHHH-EEEEEPPTT--HHHHHHHHHHHHEEE-TTT--EEES-SEEEEEPPP---

pLDDT: mean 74.32, std 6.92, range [49.5, 84.25]

Sequence (71 aa):
MNRYIQQEIGLDGGPGSARETAEIEIGFDFNLKYTHVIGAITAVSGTKDQRTNEILPLIEKVRFTPPREEE

Foldseek 3Di:
DLVVLCVVQDPDDDPPGSQAVDEDEDEDDPPDDPVVVVVVCVSQQADQDPVVRDTDGRHPYYHYDYHDDDD

Radius of gyration: 14.09 Å; chains: 1; bounding box: 41×27×36 Å